Protein AF-A0A8T4YJ87-F1 (afdb_monomer)

Solvent-accessible surface area (backbone atoms only — not comparable to full-atom values): 9610 Å² total; per-residue (Å²): 131,70,62,68,64,51,52,53,52,52,51,52,52,50,52,53,55,60,71,68,53,83,78,68,86,55,51,67,60,52,47,55,49,51,53,50,52,49,53,54,52,53,51,54,49,52,53,51,51,51,52,51,53,51,53,52,52,51,50,53,52,51,53,50,51,50,51,52,52,50,52,53,52,50,52,52,31,36,56,36,22,27,56,44,32,17,61,68,60,71,67,18,51,37,48,69,42,59,75,30,78,93,44,63,87,81,42,60,74,47,50,34,38,19,53,74,98,48,78,73,38,51,44,92,76,48,53,75,42,54,37,50,54,51,51,49,27,47,50,51,12,47,43,72,71,49,83,66,97,76,85,88,83,76,82,76,58,83,58,50,57,73,76,53,51,65,68,72,110

pLDDT: mean 87.65, std 9.3, range [57.53, 97.75]

Secondary structure (DSSP, 8-state):
--HHHHHHHHHHHHHHHHHT-S--TTHHHHHHHHHHHHHHHHHHHHHHHHHHHHHHHHHHHHHHHHHHHHHHHHHHHHHHHHHHHHHHHTS-EEEEEES-TTSGGGS-EEEEEE-TTS--EEGGGS-HHHHHHHHHHHHHHHHHHS--S----SSTTTTS-HHHHHHH-

Nearest PDB structures (foldseek):
  5xei-assembly1_A  TM=9.042E-01  e=2.336E-12  Pyrococcus yayanosii CH1
  5xns-assembly1_A  TM=8.110E-01  e=1.814E-12  Pyrococcus furiosus DSM 3638
  1xew-assembly1_Y  TM=9.463E-01  e=3.773E-11  Pyrococcus furiosus
  5h67-assembly1_B  TM=8.118E-01  e=5.514E-11  Bacillus subtilis subsp. subtilis str. 168
  5h68-assembly1_B  TM=9.636E-01  e=2.449E-09  Geobacillus stearothermophilus 10

Foldseek 3Di:
DPVVVVVVVVVVVVVVVVVVPDDPPCPVVVVVVVVVVVVVVVVVVVVVVVVVVVVVVVVVVVVVVVLVVVVVLVVQLQVQLQVLLCQLLVHKGKGKDQPDPPCSVVTDIWIWIGHVPGDIDTLVPDDPQSVLSSVVSSVVSNCVSVVDPDDDDDPSCVSHDPSSVVSVD

Structure (mmCIF, N/CA/C/O backbone):
data_AF-A0A8T4YJ87-F1
#
_entry.id   AF-A0A8T4YJ87-F1
#
loop_
_atom_site.group_PDB
_atom_site.id
_atom_site.type_symbol
_atom_site.label_atom_id
_atom_site.label_alt_id
_atom_site.label_comp_id
_atom_site.label_asym_id
_atom_site.label_entity_id
_atom_site.label_seq_id
_atom_site.pdbx_PDB_ins_code
_atom_site.Cartn_x
_atom_site.Cartn_y
_atom_site.Cartn_z
_atom_site.occupancy
_atom_site.B_iso_or_equiv
_atom_site.auth_seq_id
_atom_site.auth_comp_id
_atom_site.auth_asym_id
_atom_site.auth_atom_id
_atom_site.pdbx_PDB_model_num
ATOM 1 N N . ILE A 1 1 ? -46.712 -8.723 86.401 1.00 58.22 1 ILE A N 1
ATOM 2 C CA . ILE A 1 1 ? -45.902 -8.086 85.334 1.00 58.22 1 ILE A CA 1
ATOM 3 C C . ILE A 1 1 ? -44.967 -7.119 86.042 1.00 58.22 1 ILE A C 1
ATOM 5 O O . ILE A 1 1 ? -45.466 -6.301 86.801 1.00 58.22 1 ILE A O 1
ATOM 9 N N . ASN A 1 2 ? -43.649 -7.297 85.926 1.00 77.38 2 ASN A N 1
ATOM 10 C CA . ASN A 1 2 ? -42.677 -6.424 86.591 1.00 77.38 2 ASN A CA 1
ATOM 11 C C . ASN A 1 2 ? -42.589 -5.112 85.791 1.00 77.38 2 ASN A C 1
ATOM 13 O O . ASN A 1 2 ? -42.035 -5.113 84.695 1.00 77.38 2 ASN A O 1
ATOM 17 N N . LEU A 1 3 ? -43.238 -4.053 86.287 1.00 76.31 3 LEU A N 1
ATOM 18 C CA . LEU A 1 3 ? -43.388 -2.782 85.568 1.00 76.31 3 LEU A CA 1
ATOM 19 C C . LEU A 1 3 ? -42.043 -2.081 85.324 1.00 76.31 3 LEU A C 1
ATOM 21 O O . LEU A 1 3 ? -41.847 -1.537 84.240 1.00 76.31 3 LEU A O 1
ATOM 25 N N . ASP A 1 4 ? -41.107 -2.171 86.269 1.00 79.81 4 ASP A N 1
ATOM 26 C CA . ASP A 1 4 ? -39.816 -1.473 86.195 1.00 79.81 4 ASP A CA 1
ATOM 27 C C . ASP A 1 4 ? -38.957 -1.991 85.032 1.00 79.81 4 ASP A C 1
ATOM 29 O O . ASP A 1 4 ? -38.342 -1.229 84.287 1.00 79.81 4 ASP A O 1
ATOM 33 N N . LEU A 1 5 ? -38.963 -3.310 84.815 1.00 81.62 5 LEU A N 1
ATOM 34 C CA . LEU A 1 5 ? -38.260 -3.937 83.691 1.00 81.62 5 LEU A CA 1
ATOM 35 C C 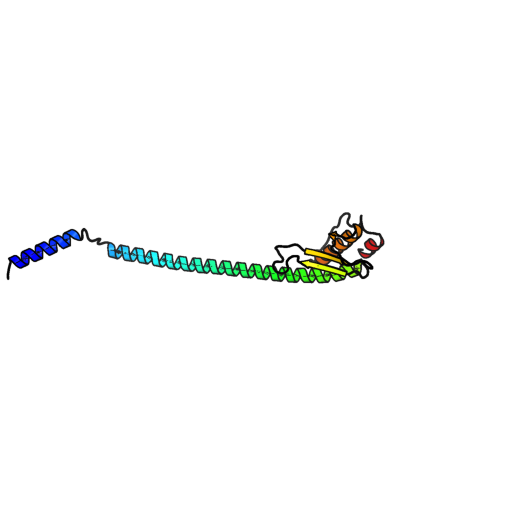. LEU A 1 5 ? -38.828 -3.502 82.335 1.00 81.62 5 LEU A C 1
ATOM 37 O O . LEU A 1 5 ? -38.070 -3.344 81.374 1.00 81.62 5 LEU A O 1
ATOM 41 N N . VAL A 1 6 ? -40.147 -3.300 82.262 1.00 84.81 6 VAL A N 1
ATOM 42 C CA . VAL A 1 6 ? -40.841 -2.850 81.047 1.00 84.81 6 VAL A CA 1
ATOM 43 C C . VAL A 1 6 ? -40.518 -1.384 80.753 1.00 84.81 6 VAL A C 1
ATOM 45 O O . VAL A 1 6 ? -40.298 -1.035 79.596 1.00 84.81 6 VAL A O 1
ATOM 48 N N . GLU A 1 7 ? -40.417 -0.526 81.771 1.00 85.44 7 GLU A N 1
ATOM 49 C CA . GLU A 1 7 ? -40.011 0.875 81.590 1.00 85.44 7 GLU A CA 1
ATOM 50 C C . GLU A 1 7 ? -38.564 1.008 81.100 1.00 85.44 7 GLU A C 1
ATOM 52 O O . GLU A 1 7 ? -38.282 1.788 80.182 1.00 85.44 7 GLU A O 1
ATOM 57 N N . ILE A 1 8 ? -37.651 0.200 81.642 1.00 87.94 8 ILE A N 1
ATOM 58 C CA . ILE A 1 8 ? -36.248 0.187 81.213 1.00 87.94 8 ILE A CA 1
ATOM 59 C C . ILE A 1 8 ? -36.131 -0.267 79.750 1.00 87.94 8 ILE A C 1
ATOM 61 O O . ILE A 1 8 ? -35.455 0.386 78.956 1.00 87.94 8 ILE A O 1
ATOM 65 N N . THR A 1 9 ? -36.836 -1.325 79.340 1.00 86.81 9 THR A N 1
ATOM 66 C CA . THR A 1 9 ? -36.823 -1.756 77.927 1.00 86.81 9 THR A CA 1
ATOM 67 C C . THR A 1 9 ? -37.480 -0.732 77.001 1.00 86.81 9 THR A C 1
ATOM 69 O O . THR A 1 9 ? -36.964 -0.460 75.918 1.00 86.81 9 THR A O 1
ATOM 72 N N . LEU A 1 10 ? -38.580 -0.102 77.421 1.00 88.38 10 LEU A N 1
ATOM 73 C CA . LEU A 1 10 ? -39.250 0.933 76.631 1.00 88.38 10 LEU A CA 1
ATOM 74 C C . LEU A 1 10 ? -38.346 2.156 76.409 1.00 88.38 10 LEU A C 1
ATOM 76 O O . LEU A 1 10 ? -38.334 2.730 75.318 1.00 88.38 10 LEU A O 1
ATOM 80 N N . SER A 1 11 ? -37.599 2.565 77.437 1.00 88.62 11 SER A N 1
ATOM 81 C CA . SER A 1 11 ? -36.655 3.683 77.345 1.00 88.62 11 SER A CA 1
ATOM 82 C C . SER A 1 11 ? -35.464 3.365 76.436 1.00 88.62 11 SER A C 1
ATOM 84 O O . SER A 1 11 ? -35.108 4.211 75.615 1.00 88.62 11 SER A O 1
ATOM 86 N N . SER A 1 12 ? -34.919 2.142 76.487 1.00 88.12 12 SER A N 1
ATOM 87 C CA . SER A 1 12 ? -33.837 1.719 75.586 1.00 88.12 12 SER A CA 1
ATOM 88 C C . SER A 1 12 ? -34.301 1.687 74.125 1.00 88.12 12 SER A C 1
ATOM 90 O O . SER A 1 12 ? -33.636 2.257 73.264 1.00 88.12 12 SER A O 1
ATOM 92 N N . ILE A 1 13 ? -35.483 1.122 73.852 1.00 87.69 13 ILE A N 1
ATOM 93 C CA . ILE A 1 13 ? -36.054 1.054 72.498 1.00 87.69 13 ILE A CA 1
ATOM 94 C C . ILE A 1 13 ? -36.361 2.460 71.961 1.00 87.69 13 ILE A C 1
ATOM 96 O O . ILE A 1 13 ? -36.157 2.741 70.781 1.00 87.69 13 ILE A O 1
ATOM 100 N N . LYS A 1 14 ? -36.837 3.383 72.808 1.00 86.25 14 LYS A N 1
ATOM 101 C CA . LYS A 1 14 ? -37.062 4.783 72.406 1.00 86.25 14 LYS A CA 1
ATOM 102 C C . LYS A 1 14 ? -35.756 5.511 72.088 1.00 86.25 14 LYS A C 1
ATOM 104 O O . LYS A 1 14 ? -35.728 6.273 71.123 1.00 86.25 14 LYS A O 1
ATOM 109 N N . ALA A 1 15 ? -34.700 5.281 72.869 1.00 86.12 15 ALA A N 1
ATOM 110 C CA . ALA A 1 15 ? -33.384 5.861 72.614 1.00 86.12 15 ALA A CA 1
ATOM 111 C C . ALA A 1 15 ? -32.785 5.339 71.297 1.00 86.12 15 ALA A C 1
ATOM 113 O O . ALA A 1 15 ? -32.302 6.128 70.488 1.00 86.12 15 ALA A O 1
ATOM 114 N N . GLU A 1 16 ? -32.904 4.035 71.040 1.00 83.69 16 GLU A N 1
ATOM 115 C CA . GLU A 1 16 ? -32.468 3.391 69.796 1.00 83.69 16 GLU A CA 1
ATOM 116 C C . GLU A 1 16 ? -33.274 3.879 68.581 1.00 83.69 16 GLU A C 1
ATOM 118 O O . GLU A 1 16 ? -32.716 4.250 67.551 1.00 83.69 16 GLU A O 1
ATOM 123 N N . LYS A 1 17 ? -34.598 4.012 68.717 1.00 81.44 17 LYS A N 1
ATOM 124 C CA . LYS A 1 17 ? -35.448 4.615 67.680 1.00 81.44 17 LYS A CA 1
ATOM 125 C C . LYS A 1 17 ? -35.061 6.066 67.383 1.00 81.44 17 LYS A C 1
ATOM 127 O O . LYS A 1 17 ? -35.142 6.496 66.237 1.00 81.44 17 LYS A O 1
ATOM 132 N N . SER A 1 18 ? -34.668 6.827 68.403 1.00 80.88 18 SER A N 1
ATOM 133 C CA . SER A 1 18 ? -34.244 8.216 68.226 1.00 80.88 18 SER A CA 1
ATOM 134 C C . SER A 1 18 ? -32.863 8.331 67.574 1.00 80.88 18 SER A C 1
ATOM 136 O O . SER A 1 18 ? -32.624 9.321 66.886 1.00 80.88 18 SER A O 1
ATOM 138 N N . SER A 1 19 ? -31.966 7.356 67.772 1.00 82.00 19 SER A N 1
ATOM 139 C CA . SER A 1 19 ? -30.626 7.358 67.163 1.00 82.00 19 SER A CA 1
ATOM 140 C C . SER A 1 19 ? -30.649 7.010 65.672 1.00 82.00 19 SER A C 1
ATOM 142 O O . SER A 1 19 ? -29.822 7.516 64.919 1.00 82.00 19 SER A O 1
ATOM 144 N N . LEU A 1 20 ? -31.633 6.216 65.233 1.00 76.81 20 LEU A N 1
ATOM 145 C CA . LEU A 1 20 ? -31.865 5.863 63.826 1.00 76.81 20 LEU A CA 1
ATOM 146 C C . LEU A 1 20 ? -32.263 7.064 62.946 1.00 76.81 20 LEU A C 1
ATOM 148 O O . LEU A 1 20 ? -32.183 6.978 61.721 1.00 76.81 20 LEU A O 1
ATOM 152 N N . GLY A 1 21 ? -32.662 8.190 63.546 1.00 76.25 21 GLY A N 1
ATOM 153 C CA . GLY A 1 21 ? -33.075 9.384 62.811 1.00 76.25 21 GLY A CA 1
ATOM 154 C C . GLY A 1 21 ? -34.369 9.184 62.011 1.00 76.25 21 GLY A C 1
ATOM 155 O O . GLY A 1 21 ? -35.143 8.253 62.239 1.00 76.25 21 GLY A O 1
ATOM 156 N N . ALA A 1 22 ? -34.650 10.099 61.082 1.00 75.94 22 ALA A N 1
ATOM 157 C CA . ALA A 1 22 ? -35.830 9.996 60.229 1.00 75.94 22 ALA A CA 1
ATOM 158 C C . ALA A 1 22 ? -35.640 8.888 59.181 1.00 75.94 22 ALA A C 1
ATOM 160 O O . ALA A 1 22 ? -34.739 8.957 58.347 1.00 75.94 22 ALA A O 1
ATOM 161 N N . ILE A 1 23 ? -36.517 7.881 59.202 1.00 75.69 23 ILE A N 1
ATOM 162 C CA . ILE A 1 23 ? -36.554 6.832 58.179 1.00 75.69 23 ILE A CA 1
ATOM 163 C C . ILE A 1 23 ? -36.945 7.479 56.850 1.00 75.69 23 ILE A C 1
ATOM 165 O O . ILE A 1 23 ? -38.009 8.094 56.741 1.00 75.69 23 ILE A O 1
ATOM 169 N N . ASN A 1 24 ? -36.098 7.325 55.834 1.00 80.19 24 ASN A N 1
ATOM 170 C CA . ASN A 1 24 ? -36.420 7.766 54.485 1.00 80.19 24 ASN A CA 1
ATOM 171 C C . ASN A 1 24 ? -37.507 6.854 53.896 1.00 80.19 24 ASN A C 1
ATOM 173 O O . ASN A 1 24 ? -37.220 5.778 53.378 1.00 80.19 24 ASN A O 1
ATOM 177 N N . GLN A 1 25 ? -38.761 7.295 53.968 1.00 84.12 25 GLN A N 1
ATOM 178 C CA . GLN A 1 25 ? -39.911 6.553 53.440 1.00 84.12 25 GLN A CA 1
ATOM 179 C C . GLN A 1 25 ? -39.879 6.399 51.911 1.00 84.12 25 GLN A C 1
ATOM 181 O O . GLN A 1 25 ? -40.572 5.542 51.376 1.00 84.12 25 GLN A O 1
ATOM 186 N N . LEU A 1 26 ? -39.063 7.196 51.211 1.00 87.50 26 LEU A N 1
ATOM 187 C CA . LEU A 1 26 ? -38.857 7.102 49.765 1.00 87.50 26 LEU A CA 1
ATOM 188 C C . LEU A 1 26 ? -37.691 6.176 49.394 1.00 87.50 26 LEU A C 1
ATOM 190 O O . LEU A 1 26 ? -37.402 6.019 48.214 1.00 87.50 26 LEU A O 1
ATOM 194 N N . ALA A 1 27 ? -37.004 5.562 50.364 1.00 87.62 27 ALA A N 1
ATOM 195 C CA . ALA A 1 27 ? -35.816 4.754 50.091 1.00 87.62 27 ALA A CA 1
ATOM 196 C C . ALA A 1 27 ? -36.098 3.590 49.128 1.00 87.62 27 ALA A C 1
ATOM 198 O O . ALA A 1 27 ? -35.284 3.312 48.253 1.00 87.62 27 ALA A O 1
ATOM 199 N N . GLU A 1 28 ? -37.255 2.937 49.255 1.00 88.75 28 GLU A N 1
ATOM 200 C CA . GLU A 1 28 ? -37.646 1.826 48.382 1.00 88.75 28 GLU A CA 1
ATOM 201 C C . GLU A 1 28 ? -37.879 2.288 46.935 1.00 88.75 28 GLU A C 1
ATOM 203 O O . GLU A 1 28 ? -37.344 1.691 45.999 1.00 88.75 28 GLU A O 1
ATOM 208 N N . SER A 1 29 ? -38.618 3.386 46.743 1.00 89.06 29 SER A N 1
ATOM 209 C CA . SER A 1 29 ? -38.894 3.925 45.408 1.00 89.06 29 SER A CA 1
ATOM 210 C C . SER A 1 29 ? -37.637 4.498 44.751 1.00 89.06 29 SER A C 1
ATOM 212 O O . SER A 1 29 ? -37.376 4.213 43.584 1.00 89.06 29 SER A O 1
ATOM 214 N N . GLN A 1 30 ? -36.815 5.229 45.508 1.00 89.31 30 GLN A N 1
ATOM 215 C CA . GLN A 1 30 ? -35.531 5.762 45.044 1.00 89.31 30 GLN A CA 1
ATOM 216 C C . GLN A 1 30 ? -34.561 4.645 44.660 1.00 89.31 30 GLN A C 1
ATOM 218 O O . GLN A 1 30 ? -33.885 4.735 43.637 1.00 89.31 30 GLN A O 1
ATOM 223 N N . TYR A 1 31 ? -34.500 3.569 45.447 1.00 91.69 31 TYR A N 1
ATOM 224 C CA . TYR A 1 31 ? -33.676 2.412 45.116 1.00 91.69 31 TYR A CA 1
ATOM 225 C C . TYR A 1 31 ? -34.127 1.762 43.802 1.00 91.69 31 TYR A C 1
ATOM 227 O O . TYR A 1 31 ? -33.295 1.509 42.929 1.00 91.69 31 TYR A O 1
ATOM 235 N N . ALA A 1 32 ? -35.434 1.539 43.632 1.00 92.56 32 ALA A N 1
ATOM 236 C CA . ALA A 1 32 ? -35.983 0.970 42.404 1.00 92.56 32 ALA A CA 1
ATOM 237 C C . ALA A 1 32 ? -35.667 1.837 41.170 1.00 92.56 32 ALA A C 1
ATOM 239 O O . ALA A 1 32 ? -35.272 1.304 40.130 1.00 92.56 32 ALA A O 1
ATOM 240 N N . GLU A 1 33 ? -35.772 3.161 41.299 1.00 93.12 33 GLU A N 1
ATOM 241 C CA . GLU A 1 33 ? -35.430 4.118 40.243 1.00 93.12 33 GLU A CA 1
ATOM 242 C C . GLU A 1 33 ? -33.936 4.077 39.887 1.00 93.12 33 GLU A C 1
ATOM 244 O O . GLU A 1 33 ? -33.577 3.922 38.718 1.00 93.12 33 GLU A O 1
ATOM 249 N N . ILE A 1 34 ? -33.050 4.140 40.887 1.00 93.56 34 ILE A N 1
ATOM 250 C CA . ILE A 1 34 ? -31.594 4.104 40.684 1.00 93.56 34 ILE A CA 1
ATOM 251 C C . ILE A 1 34 ? -31.167 2.794 40.019 1.00 93.56 34 ILE A C 1
ATOM 253 O O . ILE A 1 34 ? -30.376 2.815 39.076 1.00 93.56 34 ILE A O 1
ATOM 257 N N . VAL A 1 35 ? -31.698 1.654 40.467 1.00 95.31 35 VAL A N 1
ATOM 258 C CA . VAL A 1 35 ? -31.396 0.347 39.864 1.00 95.31 35 VAL A CA 1
ATOM 259 C C . VAL A 1 35 ? -31.915 0.269 38.427 1.00 95.31 35 VAL A C 1
ATOM 261 O O . VAL A 1 35 ? -31.232 -0.288 37.565 1.00 95.31 35 VAL A O 1
ATOM 264 N N . GLY A 1 36 ? -33.091 0.837 38.145 1.00 93.81 36 GLY A N 1
ATOM 265 C CA . GLY A 1 36 ? -33.632 0.947 36.788 1.00 93.81 36 GLY A CA 1
ATOM 266 C C . GLY A 1 36 ? -32.707 1.740 35.864 1.00 93.81 36 GLY A C 1
ATOM 267 O O . GLY A 1 36 ? -32.302 1.234 34.815 1.00 93.81 36 GLY A O 1
ATOM 268 N N . ASN A 1 37 ? -32.296 2.931 36.300 1.00 94.62 37 ASN A N 1
ATOM 269 C CA . ASN A 1 37 ? -31.367 3.791 35.565 1.00 94.62 37 ASN A CA 1
ATOM 270 C C . ASN A 1 37 ? -30.002 3.120 35.368 1.00 94.62 37 ASN A C 1
ATOM 272 O O . ASN A 1 37 ? -29.442 3.152 34.272 1.00 94.62 37 ASN A O 1
ATOM 276 N N . PHE A 1 38 ? -29.480 2.457 36.403 1.00 95.62 38 PHE A N 1
ATOM 277 C CA . PHE A 1 38 ? -28.221 1.721 36.322 1.00 95.62 38 PHE A CA 1
ATOM 278 C C . PHE A 1 38 ? -28.287 0.600 35.282 1.00 95.62 38 PHE A C 1
ATOM 280 O O . PHE A 1 38 ? -27.386 0.477 34.456 1.00 95.62 38 PHE A O 1
ATOM 287 N N . LYS A 1 39 ? -29.370 -0.190 35.270 1.00 95.69 39 LYS A N 1
ATOM 288 C CA . LYS A 1 39 ? -29.564 -1.247 34.266 1.00 95.69 39 LYS A CA 1
ATOM 289 C C . LYS A 1 39 ? -29.606 -0.679 32.851 1.00 95.69 39 LYS A C 1
ATOM 291 O O . LYS A 1 39 ? -28.919 -1.203 31.982 1.00 95.69 39 LYS A O 1
ATOM 296 N N . GLN A 1 40 ? -30.360 0.397 32.626 1.00 95.75 40 GLN A N 1
ATOM 297 C CA . GLN A 1 40 ? -30.424 1.052 31.315 1.00 95.75 40 GLN A CA 1
ATOM 298 C C . GLN A 1 40 ? -29.050 1.553 30.860 1.00 95.75 40 GLN A C 1
ATOM 300 O O . GLN A 1 40 ? -28.646 1.317 29.723 1.00 95.75 40 GLN A O 1
ATOM 305 N N . MET A 1 41 ? -28.307 2.204 31.757 1.00 95.50 41 MET A N 1
ATOM 306 C CA . MET A 1 41 ? -26.979 2.723 31.445 1.00 95.50 41 MET A CA 1
ATOM 307 C C . MET A 1 41 ? -25.969 1.599 31.189 1.00 95.50 41 MET A C 1
ATOM 309 O 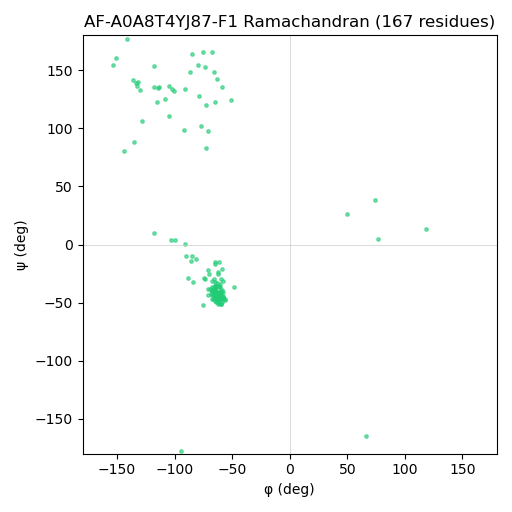O . MET A 1 41 ? -25.149 1.719 30.286 1.00 95.50 41 MET A O 1
ATOM 313 N N . SER A 1 42 ? -26.070 0.485 31.920 1.00 96.38 42 SER A N 1
ATOM 314 C CA . SER A 1 42 ? -25.242 -0.705 31.700 1.00 96.38 42 S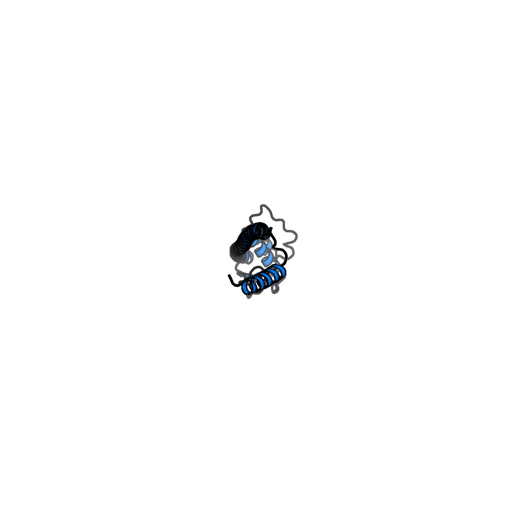ER A CA 1
ATOM 315 C C . SER A 1 42 ? -25.522 -1.371 30.352 1.00 96.38 42 SER A C 1
ATOM 317 O O . SER A 1 42 ? -24.576 -1.785 29.691 1.00 96.38 42 SER A O 1
ATOM 319 N N . VAL A 1 43 ? -26.788 -1.464 29.928 1.00 96.94 43 VAL A N 1
ATOM 320 C CA . VAL A 1 43 ? -27.144 -1.998 28.600 1.00 96.94 43 VAL A CA 1
ATOM 321 C C . VAL A 1 43 ? -26.551 -1.116 27.507 1.00 96.94 43 VAL A C 1
ATOM 323 O O . VAL A 1 43 ? -25.840 -1.615 26.643 1.00 96.94 43 VAL A O 1
ATOM 326 N N . ARG A 1 44 ? -26.750 0.202 27.606 1.00 95.94 44 ARG A N 1
ATOM 327 C CA . ARG A 1 44 ? -26.210 1.157 26.633 1.00 95.94 44 ARG A CA 1
ATOM 328 C C . ARG A 1 44 ? -24.683 1.136 26.569 1.00 95.94 44 ARG A C 1
ATOM 330 O O . ARG A 1 44 ? -24.109 1.325 25.502 1.00 95.94 44 ARG A O 1
ATOM 337 N N . LEU A 1 45 ? -24.016 0.936 27.704 1.00 97.44 45 LEU A N 1
ATOM 338 C CA . LEU A 1 45 ? -22.561 0.817 27.743 1.00 97.44 45 LEU A CA 1
ATOM 339 C C . LEU A 1 45 ? -22.086 -0.431 26.991 1.00 97.44 45 LEU A C 1
ATOM 341 O O . LEU A 1 45 ? -21.169 -0.322 26.185 1.00 97.44 45 LEU A O 1
ATOM 345 N N . ASN A 1 46 ? -22.750 -1.573 27.186 1.00 96.81 46 ASN A N 1
ATOM 346 C CA . ASN A 1 46 ? -22.433 -2.796 26.447 1.00 96.81 46 ASN A CA 1
ATOM 347 C C . ASN A 1 46 ? -22.668 -2.627 24.937 1.00 96.81 46 ASN A C 1
ATOM 349 O O . ASN A 1 46 ? -21.815 -3.017 24.148 1.00 96.81 46 ASN A O 1
ATOM 353 N N . GLU A 1 47 ? -23.775 -1.997 24.532 1.00 97.12 47 GLU A N 1
ATOM 354 C CA . GLU A 1 47 ? -24.055 -1.695 23.118 1.00 97.12 47 GLU A CA 1
ATOM 355 C C . GLU A 1 47 ? -22.946 -0.829 22.498 1.00 97.12 47 GLU A C 1
ATOM 357 O O . GLU A 1 47 ? -22.435 -1.139 21.424 1.00 97.12 47 GLU A O 1
ATOM 362 N N . LEU A 1 48 ? -22.501 0.216 23.204 1.00 97.69 48 LEU A N 1
ATOM 363 C CA . LEU A 1 48 ? -21.399 1.072 22.751 1.00 97.69 48 LEU A CA 1
ATOM 364 C C . LEU A 1 48 ? -20.062 0.323 22.668 1.00 97.69 48 LEU A C 1
ATOM 366 O O . LEU A 1 48 ? -19.256 0.591 21.773 1.00 97.69 48 LEU A O 1
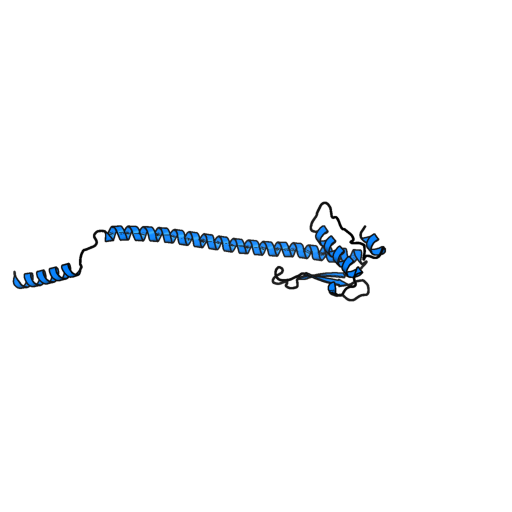ATOM 370 N N . GLU A 1 49 ? -19.795 -0.601 23.591 1.00 97.06 49 GLU A N 1
ATOM 371 C CA . GLU A 1 49 ? -18.606 -1.453 23.530 1.00 97.06 49 GLU A CA 1
ATOM 372 C C . GLU A 1 49 ? -18.648 -2.402 22.327 1.00 97.06 49 GLU A C 1
ATOM 374 O O . GLU A 1 49 ? -17.637 -2.566 21.637 1.00 97.06 49 GLU A O 1
ATOM 379 N N . GLU A 1 50 ? -19.807 -2.989 22.029 1.00 97.25 50 GLU A N 1
ATOM 380 C CA . GLU A 1 50 ? -20.007 -3.824 20.844 1.00 97.25 50 GLU A CA 1
ATOM 381 C C . GLU A 1 50 ? -19.832 -3.025 19.547 1.00 97.25 50 GLU A C 1
ATOM 383 O O . GLU A 1 50 ? -19.089 -3.457 18.660 1.00 97.25 50 GLU A O 1
ATOM 388 N N . GLU A 1 51 ? -20.426 -1.832 19.452 1.00 97.69 51 GLU A N 1
ATOM 389 C CA . GLU A 1 51 ? -20.259 -0.930 18.306 1.00 97.69 51 GLU A CA 1
ATOM 390 C C . GLU A 1 51 ? -18.791 -0.547 18.101 1.00 97.69 51 GLU A C 1
ATOM 392 O O . GLU A 1 51 ? -18.264 -0.664 16.991 1.00 97.69 51 GLU A O 1
ATOM 397 N N . LYS A 1 52 ? -18.090 -0.161 19.174 1.00 97.56 52 LYS A N 1
ATOM 398 C CA . LYS A 1 52 ? -16.654 0.142 19.127 1.00 97.56 52 LYS A CA 1
ATOM 399 C C . LYS A 1 52 ? -15.857 -1.045 18.588 1.00 97.56 52 LYS A C 1
ATOM 401 O O . LYS A 1 52 ? -15.002 -0.867 17.721 1.00 97.56 52 LYS A O 1
ATOM 406 N N . ASN A 1 53 ? -16.120 -2.246 19.096 1.00 97.62 53 ASN A N 1
ATOM 407 C CA . ASN A 1 53 ? -15.419 -3.452 18.660 1.00 97.62 53 ASN A CA 1
ATOM 408 C C . ASN A 1 53 ? -15.718 -3.788 17.192 1.00 97.62 53 ASN A C 1
ATOM 410 O O . ASN A 1 53 ? -14.826 -4.244 16.479 1.00 97.62 53 ASN A O 1
ATOM 414 N N . SER A 1 54 ? -16.943 -3.539 16.726 1.00 97.38 54 SER A N 1
ATOM 415 C CA . SER A 1 54 ? -17.323 -3.690 15.319 1.00 97.38 54 SER A CA 1
ATOM 416 C C . SER A 1 54 ? -16.550 -2.724 14.415 1.00 97.38 54 SER A C 1
ATOM 418 O O . SER A 1 54 ? -15.963 -3.144 13.418 1.00 97.38 54 SER A O 1
ATOM 420 N N . ILE A 1 55 ? -16.450 -1.450 14.809 1.00 97.62 55 ILE A N 1
ATOM 421 C CA . ILE A 1 55 ? -15.682 -0.433 14.074 1.00 97.62 55 ILE A CA 1
ATOM 422 C C . ILE A 1 55 ? -14.198 -0.812 13.999 1.00 97.62 55 ILE A C 1
ATOM 424 O O . ILE A 1 55 ? -13.596 -0.705 12.934 1.00 97.62 55 ILE A O 1
ATOM 428 N N . LEU A 1 56 ? -13.604 -1.279 15.102 1.00 97.75 56 LEU A N 1
ATOM 429 C CA . LEU A 1 56 ? -12.200 -1.702 15.112 1.00 97.75 56 LEU A CA 1
ATOM 430 C C . LEU A 1 56 ? -11.946 -2.874 14.157 1.00 97.75 56 LEU A C 1
ATOM 432 O O . LEU A 1 56 ? -10.996 -2.825 13.381 1.00 97.75 56 LEU A O 1
ATOM 436 N N . LYS A 1 57 ? -12.829 -3.879 14.148 1.00 97.38 57 LYS A N 1
ATOM 437 C CA . LYS A 1 57 ? -12.742 -5.002 13.201 1.00 97.38 57 LYS A CA 1
ATOM 438 C C . LYS A 1 57 ? -12.863 -4.544 11.752 1.00 97.38 57 LYS A C 1
ATOM 440 O O . LYS A 1 57 ? -12.109 -5.006 10.904 1.00 97.38 57 LYS A O 1
ATOM 445 N N . PHE A 1 58 ? -13.782 -3.623 11.477 1.00 97.25 58 PHE A N 1
ATOM 446 C CA . PHE A 1 58 ? -13.946 -3.063 10.140 1.00 97.25 58 PHE A CA 1
ATOM 447 C C . PHE A 1 58 ? -12.682 -2.325 9.672 1.00 97.25 58 PHE A C 1
ATOM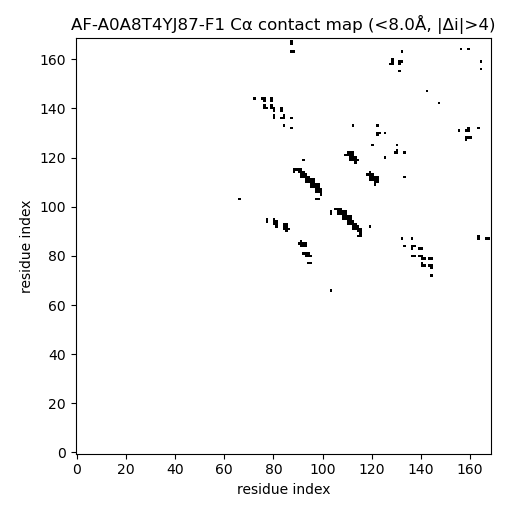 449 O O . PHE A 1 58 ? -12.256 -2.494 8.534 1.00 97.25 58 PHE A O 1
ATOM 456 N N . ILE A 1 59 ? -12.034 -1.556 10.554 1.00 96.75 59 ILE A N 1
ATOM 457 C CA . ILE A 1 59 ? -10.759 -0.890 10.242 1.00 96.75 59 ILE A CA 1
ATOM 458 C C . ILE A 1 59 ? -9.668 -1.917 9.909 1.00 96.75 59 ILE A C 1
ATOM 460 O O . ILE A 1 59 ? -8.938 -1.733 8.935 1.00 96.75 59 ILE A O 1
ATOM 464 N N . GLU A 1 60 ? -9.558 -2.996 10.687 1.00 96.25 60 GLU A N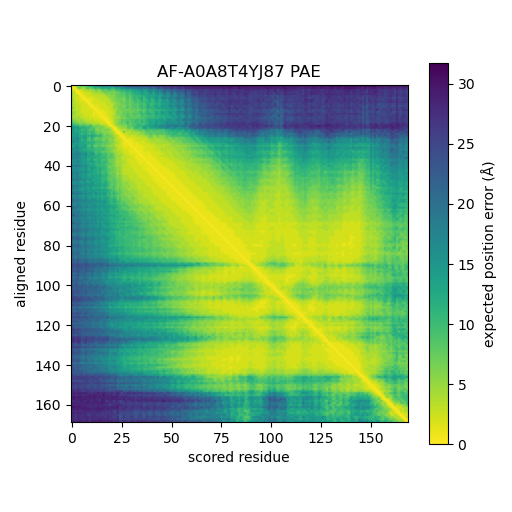 1
ATOM 465 C CA . GLU A 1 60 ? -8.586 -4.068 10.432 1.00 96.25 60 GLU A CA 1
ATOM 466 C C . GLU A 1 60 ? -8.829 -4.765 9.086 1.00 96.25 60 GLU A C 1
ATOM 468 O O . GLU A 1 60 ? -7.881 -5.036 8.346 1.00 96.25 60 GLU A O 1
ATOM 473 N N . GLU A 1 61 ? -10.092 -5.024 8.743 1.00 96.56 61 GLU A N 1
ATOM 474 C CA . GLU A 1 61 ? -10.478 -5.619 7.462 1.00 96.56 61 GLU A CA 1
ATOM 475 C C . GLU A 1 61 ? -10.098 -4.714 6.284 1.00 96.56 61 GLU A C 1
ATOM 477 O O . GLU A 1 61 ? -9.446 -5.171 5.342 1.00 96.56 61 GLU A O 1
ATOM 482 N N . VAL A 1 62 ? -10.411 -3.419 6.377 1.00 96.56 62 VAL A N 1
ATOM 483 C CA . VAL A 1 62 ? -10.062 -2.427 5.350 1.00 96.56 62 VAL A CA 1
ATOM 484 C C . VAL A 1 62 ? -8.547 -2.306 5.179 1.00 96.56 62 VAL A C 1
ATOM 486 O O . VAL A 1 62 ? -8.062 -2.239 4.049 1.00 96.56 62 VAL A O 1
ATOM 489 N N . GLU A 1 63 ? -7.771 -2.294 6.267 1.00 92.75 63 GLU A N 1
ATOM 490 C CA . GLU A 1 63 ? -6.309 -2.188 6.170 1.00 92.75 63 GLU A CA 1
ATOM 491 C C . GLU A 1 63 ? -5.700 -3.436 5.513 1.00 92.75 63 GLU A C 1
ATOM 493 O O . GLU A 1 63 ? -4.796 -3.321 4.678 1.00 92.75 63 GLU A O 1
ATOM 498 N N . LYS A 1 64 ? -6.243 -4.624 5.810 1.00 93.44 64 LYS A N 1
ATOM 499 C CA . LYS A 1 64 ? -5.837 -5.872 5.157 1.00 93.44 64 LYS A CA 1
ATOM 500 C C . LYS A 1 64 ? -6.174 -5.863 3.667 1.00 93.44 64 LYS A C 1
ATOM 502 O O . LYS A 1 64 ? -5.308 -6.160 2.844 1.00 93.44 64 LYS A O 1
ATOM 507 N N . GLU A 1 65 ? -7.398 -5.490 3.306 1.00 95.19 65 GLU A N 1
ATOM 508 C CA . GLU A 1 65 ? -7.835 -5.421 1.909 1.00 95.19 65 GLU A CA 1
ATOM 509 C C . GLU A 1 65 ? -6.989 -4.416 1.109 1.00 95.19 65 GLU A C 1
ATOM 511 O O . GLU A 1 65 ? -6.526 -4.707 0.003 1.00 95.19 65 GLU A O 1
ATOM 516 N N . LYS A 1 66 ? -6.700 -3.253 1.700 1.00 94.12 66 LYS A N 1
ATOM 517 C CA . LYS A 1 66 ? -5.799 -2.243 1.138 1.00 94.12 66 LYS A CA 1
ATOM 518 C C . LYS A 1 66 ? -4.397 -2.806 0.888 1.00 94.12 66 LYS A C 1
ATOM 520 O O . LYS A 1 66 ? -3.844 -2.576 -0.190 1.00 94.12 66 LYS A O 1
ATOM 525 N N . GLN A 1 67 ? -3.816 -3.536 1.844 1.00 92.44 67 GLN A N 1
ATOM 526 C CA . GLN A 1 67 ? -2.501 -4.163 1.673 1.00 92.44 67 GLN A CA 1
ATOM 527 C C . GLN A 1 67 ? -2.518 -5.213 0.557 1.00 92.44 67 GLN A C 1
ATOM 529 O O . GLN A 1 67 ? -1.621 -5.230 -0.287 1.00 92.44 67 GLN A O 1
ATOM 534 N N . GLU A 1 68 ? -3.546 -6.060 0.509 1.00 93.75 68 GLU A N 1
ATOM 535 C CA . GLU A 1 68 ? -3.694 -7.077 -0.533 1.00 93.75 68 GLU A CA 1
ATOM 536 C C . GLU A 1 68 ? -3.823 -6.457 -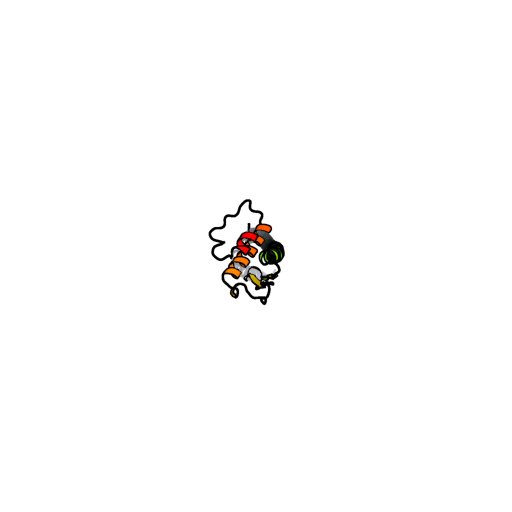1.928 1.00 93.75 68 GLU A C 1
ATOM 538 O O . GLU A 1 68 ? -3.143 -6.889 -2.863 1.00 93.75 68 GLU A O 1
ATOM 543 N N . HIS A 1 69 ? -4.661 -5.429 -2.084 1.00 93.88 69 HIS A N 1
ATOM 544 C CA . HIS A 1 69 ? -4.818 -4.718 -3.351 1.00 93.88 69 HIS A CA 1
ATOM 545 C C . HIS A 1 69 ? -3.536 -4.013 -3.781 1.00 93.88 69 HIS A C 1
ATOM 547 O O . HIS A 1 69 ? -3.154 -4.113 -4.949 1.00 93.88 69 HIS A O 1
ATOM 553 N N . PHE A 1 70 ? -2.838 -3.363 -2.847 1.00 93.50 70 PHE A N 1
ATOM 554 C CA . PHE A 1 70 ? -1.547 -2.749 -3.130 1.00 93.50 70 PHE A CA 1
ATOM 555 C C . PHE A 1 70 ? -0.533 -3.783 -3.625 1.00 93.50 70 PHE A C 1
ATOM 557 O O . PHE A 1 70 ? 0.076 -3.574 -4.669 1.00 93.50 70 PHE A O 1
ATOM 564 N N . MET A 1 71 ? -0.381 -4.914 -2.930 1.00 94.12 71 MET A N 1
ATOM 565 C CA . MET A 1 71 ? 0.592 -5.942 -3.315 1.00 94.12 71 MET A CA 1
ATOM 566 C C . MET A 1 71 ? 0.258 -6.584 -4.663 1.00 94.12 71 MET A C 1
ATOM 568 O O . MET A 1 71 ? 1.160 -6.814 -5.465 1.00 94.12 71 MET A O 1
ATOM 572 N N . LYS A 1 72 ? -1.026 -6.834 -4.953 1.00 93.56 72 LYS A N 1
ATOM 573 C CA . LYS A 1 72 ? -1.465 -7.323 -6.271 1.00 93.56 72 LYS A CA 1
ATOM 574 C C . LYS A 1 72 ? -1.082 -6.342 -7.380 1.00 93.56 72 LYS A C 1
ATOM 576 O O . LYS A 1 72 ? -0.434 -6.743 -8.343 1.00 93.56 72 LYS A O 1
ATOM 581 N N . ALA A 1 73 ? -1.429 -5.065 -7.212 1.00 93.19 73 ALA A N 1
ATOM 582 C CA . ALA A 1 73 ? -1.105 -4.015 -8.174 1.00 93.19 73 ALA A CA 1
ATOM 583 C C . ALA A 1 73 ? 0.412 -3.843 -8.342 1.00 93.19 73 ALA A C 1
ATOM 585 O O . ALA A 1 73 ? 0.914 -3.783 -9.461 1.00 93.19 73 ALA A O 1
ATOM 586 N N . PHE A 1 74 ? 1.156 -3.815 -7.234 1.00 94.62 74 PHE A N 1
ATOM 587 C CA . PHE A 1 74 ? 2.607 -3.679 -7.236 1.00 94.62 74 PHE A CA 1
ATOM 588 C C . PHE A 1 74 ? 3.281 -4.825 -7.993 1.00 94.62 74 PHE A C 1
ATOM 590 O O . PHE A 1 74 ? 4.112 -4.570 -8.860 1.00 94.62 74 PHE A O 1
ATOM 597 N N . ASN A 1 75 ? 2.887 -6.073 -7.730 1.00 94.31 75 ASN A N 1
ATOM 598 C CA . ASN A 1 75 ? 3.432 -7.241 -8.424 1.00 94.31 75 ASN A CA 1
ATOM 599 C C . ASN A 1 75 ? 3.146 -7.191 -9.933 1.00 94.31 75 ASN A C 1
ATOM 601 O O . ASN A 1 75 ? 4.031 -7.472 -10.737 1.00 94.31 75 ASN A O 1
ATOM 605 N N . GLU A 1 76 ? 1.945 -6.772 -10.337 1.00 95.19 76 GLU A N 1
ATOM 606 C CA . GLU A 1 76 ? 1.614 -6.619 -11.756 1.00 95.19 76 GLU A CA 1
ATOM 607 C C . GLU A 1 76 ? 2.445 -5.511 -12.426 1.00 95.19 76 GLU A C 1
ATOM 609 O O . GLU A 1 76 ? 2.949 -5.681 -13.539 1.00 95.19 76 GLU A O 1
ATOM 614 N N . VAL A 1 77 ? 2.663 -4.391 -11.730 1.00 95.62 77 VAL A N 1
ATOM 615 C CA . VAL A 1 77 ? 3.552 -3.317 -12.193 1.00 95.62 77 VAL A CA 1
ATOM 616 C C . VAL A 1 77 ? 5.010 -3.791 -12.274 1.00 95.62 77 VAL A C 1
ATOM 618 O O . VAL A 1 77 ? 5.694 -3.410 -13.223 1.00 95.62 77 VAL A O 1
ATOM 621 N N . CYS A 1 78 ? 5.480 -4.653 -11.364 1.00 95.38 78 CYS A N 1
ATOM 622 C CA . CYS A 1 78 ? 6.818 -5.264 -11.412 1.00 95.38 78 CYS A CA 1
ATOM 623 C C . CYS A 1 78 ? 7.021 -6.114 -12.671 1.00 95.38 78 CYS A C 1
ATOM 625 O O . CYS A 1 78 ? 7.992 -5.911 -13.403 1.00 95.38 78 CYS A O 1
ATOM 627 N N . GLU A 1 79 ? 6.085 -7.018 -12.955 1.00 95.19 79 GLU A N 1
ATOM 628 C CA . GLU A 1 79 ? 6.112 -7.875 -14.148 1.00 95.19 79 GLU A CA 1
ATOM 629 C C . GLU A 1 79 ? 6.075 -7.045 -15.440 1.00 95.19 79 GLU A C 1
ATOM 631 O O . GLU A 1 79 ? 6.854 -7.250 -16.383 1.00 95.19 79 GLU A O 1
ATOM 636 N N . ASN A 1 80 ? 5.194 -6.041 -15.470 1.00 94.75 80 ASN A N 1
ATOM 637 C CA . ASN A 1 80 ? 5.086 -5.120 -16.592 1.00 94.75 80 ASN A CA 1
ATOM 638 C C . ASN A 1 80 ? 6.369 -4.304 -16.777 1.00 94.75 80 ASN A C 1
ATOM 640 O O . ASN A 1 80 ? 6.819 -4.151 -17.912 1.00 94.75 80 ASN A O 1
ATOM 644 N N . PHE A 1 81 ? 6.969 -3.818 -15.689 1.00 95.75 81 PHE A N 1
ATOM 645 C CA . PHE A 1 81 ? 8.206 -3.047 -15.723 1.00 95.75 81 PHE A CA 1
ATOM 646 C C . PHE A 1 81 ? 9.358 -3.867 -16.294 1.00 95.75 81 PHE A C 1
ATOM 648 O O . PHE A 1 81 ? 9.978 -3.423 -17.257 1.00 95.75 81 PHE A O 1
ATOM 655 N N . SER A 1 82 ? 9.590 -5.078 -15.779 1.00 94.88 82 SER A N 1
ATOM 656 C CA . SER A 1 82 ? 10.647 -5.968 -16.276 1.00 94.88 82 SER A CA 1
ATOM 657 C C . SER A 1 82 ? 10.494 -6.237 -17.780 1.00 94.88 82 SER A C 1
ATOM 659 O O . SER A 1 82 ? 11.425 -6.041 -18.565 1.00 94.88 82 SER A O 1
ATOM 661 N N . THR A 1 83 ? 9.270 -6.556 -18.216 1.00 93.62 83 THR A N 1
ATOM 662 C CA . THR A 1 83 ? 8.959 -6.824 -19.628 1.00 93.62 83 THR A CA 1
ATOM 663 C C . THR A 1 83 ? 9.176 -5.600 -20.526 1.00 93.62 83 THR A C 1
ATOM 665 O O . THR A 1 83 ? 9.734 -5.717 -21.619 1.00 93.62 83 THR A O 1
ATOM 668 N N . ILE A 1 84 ? 8.694 -4.425 -20.113 1.00 92.88 84 ILE A N 1
ATOM 669 C CA . ILE A 1 84 ? 8.784 -3.190 -20.906 1.00 92.88 84 ILE A CA 1
ATOM 670 C C . ILE A 1 84 ? 10.230 -2.699 -20.953 1.00 92.88 84 ILE A C 1
ATOM 672 O O . ILE A 1 84 ? 10.727 -2.355 -22.026 1.00 92.88 84 ILE A O 1
ATOM 676 N N . PHE A 1 85 ? 10.931 -2.730 -19.821 1.00 93.75 85 PHE A N 1
ATOM 677 C CA . PHE A 1 85 ? 12.322 -2.309 -19.733 1.00 93.75 85 PHE A CA 1
ATOM 678 C C . PHE A 1 85 ? 13.230 -3.167 -20.621 1.00 93.75 85 PHE A C 1
ATOM 680 O O . PHE A 1 85 ? 14.034 -2.621 -21.383 1.00 93.75 85 PHE A O 1
ATOM 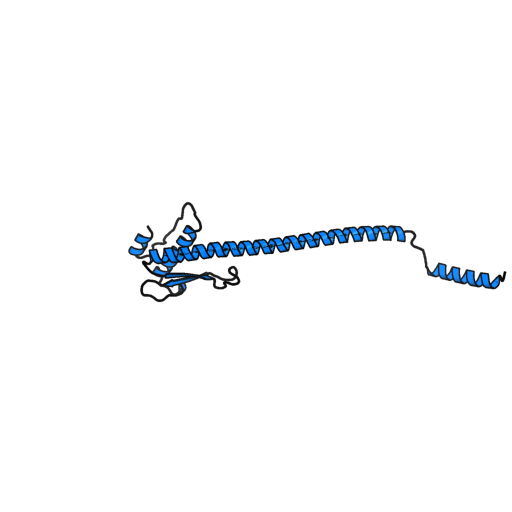687 N N . ALA A 1 86 ? 13.054 -4.493 -20.606 1.00 92.38 86 ALA A N 1
ATOM 688 C CA . ALA A 1 86 ? 13.797 -5.403 -21.474 1.00 92.38 86 ALA A CA 1
ATOM 689 C C . ALA A 1 86 ? 13.566 -5.112 -22.965 1.00 92.38 86 ALA A C 1
ATOM 691 O O . ALA A 1 86 ? 14.515 -5.125 -23.753 1.00 92.38 86 ALA A O 1
ATOM 692 N N . LYS A 1 87 ? 12.328 -4.785 -23.360 1.00 90.12 87 LYS A N 1
ATOM 693 C CA . LYS A 1 87 ? 11.994 -4.415 -24.746 1.00 90.12 87 LYS A CA 1
ATOM 694 C C . LYS A 1 87 ? 12.625 -3.090 -25.170 1.00 90.12 87 LYS A C 1
ATOM 696 O O . LYS A 1 87 ? 13.232 -3.028 -26.236 1.00 90.12 87 LYS A O 1
ATOM 701 N N . LEU A 1 88 ? 12.524 -2.053 -24.338 1.00 88.12 88 LEU A N 1
ATOM 702 C CA . LEU A 1 88 ? 13.070 -0.726 -24.646 1.00 88.12 88 LEU A CA 1
ATOM 703 C C . LEU A 1 88 ? 14.599 -0.762 -24.757 1.00 88.12 88 LEU A C 1
ATOM 705 O O . LEU A 1 88 ? 15.184 -0.272 -25.725 1.00 88.12 88 LEU A O 1
ATOM 709 N N . THR A 1 89 ? 15.257 -1.422 -23.805 1.00 87.38 89 THR A N 1
ATOM 710 C CA . THR A 1 89 ? 16.724 -1.500 -23.759 1.00 87.38 89 THR A CA 1
ATOM 711 C C . THR A 1 89 ? 17.316 -2.568 -24.680 1.00 87.38 89 THR A C 1
ATOM 713 O O . THR A 1 89 ? 18.514 -2.533 -24.945 1.00 87.38 89 THR A O 1
ATOM 716 N N . GLY A 1 90 ? 16.501 -3.479 -25.224 1.00 86.12 90 GLY A N 1
ATOM 717 C CA . GLY A 1 90 ? 16.961 -4.555 -26.106 1.00 86.12 90 GLY A CA 1
ATOM 718 C C . GLY A 1 90 ? 17.697 -5.679 -25.371 1.00 86.12 90 GLY A C 1
ATOM 719 O O . GLY A 1 90 ? 18.681 -6.196 -25.891 1.00 86.12 90 GLY A O 1
ATOM 720 N N . GLY A 1 91 ? 17.238 -6.041 -24.168 1.00 86.06 91 GLY A N 1
ATOM 721 C CA . GLY A 1 91 ? 17.798 -7.135 -23.362 1.00 86.06 91 GLY A CA 1
ATOM 722 C C . GLY A 1 91 ? 18.379 -6.728 -22.005 1.00 86.06 91 GLY A C 1
ATOM 723 O O . GLY A 1 91 ? 19.100 -7.519 -21.403 1.00 86.06 91 GLY A O 1
ATOM 724 N N . GLY A 1 92 ? 18.108 -5.510 -21.529 1.00 90.88 92 GLY A N 1
ATOM 725 C CA . GLY A 1 92 ? 18.378 -5.126 -20.143 1.00 90.88 92 GLY A CA 1
ATOM 726 C C . GLY A 1 92 ? 17.361 -5.715 -19.160 1.00 90.88 92 GLY A C 1
ATOM 727 O O . GLY A 1 92 ? 16.292 -6.175 -19.555 1.00 90.88 92 GLY A O 1
ATOM 728 N N . GLU A 1 93 ? 17.683 -5.666 -17.872 1.00 93.88 93 GLU A N 1
ATOM 729 C CA . GLU A 1 93 ? 16.834 -6.169 -16.786 1.00 93.88 93 GLU A CA 1
ATOM 730 C C . GLU A 1 93 ? 16.439 -5.023 -15.850 1.00 93.88 93 GLU A C 1
ATOM 732 O O . GLU A 1 93 ? 17.265 -4.179 -15.503 1.00 93.88 93 GLU A O 1
ATOM 737 N N . GLY A 1 94 ? 15.166 -4.967 -15.462 1.00 93.88 94 GLY A N 1
ATOM 738 C CA . GLY A 1 94 ? 14.633 -3.956 -14.554 1.00 93.88 94 GLY A CA 1
ATOM 739 C C . GLY A 1 94 ? 13.834 -4.608 -13.431 1.00 93.88 94 GLY A C 1
ATOM 740 O O . GLY A 1 94 ? 12.985 -5.457 -13.696 1.00 93.88 94 GLY A O 1
ATOM 741 N N . ARG A 1 95 ? 14.079 -4.197 -12.183 1.00 94.19 95 ARG A N 1
ATOM 742 C CA . ARG A 1 95 ? 13.391 -4.703 -10.988 1.00 94.19 95 ARG A CA 1
ATOM 743 C C . ARG A 1 95 ? 12.919 -3.556 -10.099 1.00 94.19 95 ARG A C 1
ATOM 745 O O . ARG A 1 95 ? 13.631 -2.573 -9.911 1.00 94.19 95 ARG A O 1
ATOM 752 N N . LEU A 1 96 ? 11.720 -3.709 -9.549 1.00 94.94 96 LEU A N 1
ATOM 753 C CA . LEU A 1 96 ? 11.166 -2.843 -8.512 1.00 94.94 96 LEU A CA 1
ATOM 754 C C . LEU A 1 96 ? 11.235 -3.577 -7.175 1.00 94.94 96 LEU A C 1
ATOM 756 O O . LEU A 1 96 ? 10.889 -4.755 -7.103 1.00 94.94 96 LEU A O 1
ATOM 760 N N . GLU A 1 97 ? 11.648 -2.883 -6.121 1.00 93.62 97 GLU A N 1
ATOM 761 C CA . GLU A 1 97 ? 11.709 -3.437 -4.769 1.00 93.62 97 GLU A CA 1
ATOM 762 C C . GLU A 1 97 ? 11.105 -2.487 -3.749 1.00 93.62 97 GLU A C 1
ATOM 764 O O . GLU A 1 97 ? 11.337 -1.283 -3.781 1.00 93.62 97 GLU A O 1
ATOM 769 N N . LEU A 1 98 ? 10.345 -3.037 -2.805 1.00 94.50 98 LEU A N 1
ATOM 770 C CA . LEU A 1 98 ? 9.880 -2.281 -1.651 1.00 94.50 98 LEU A CA 1
ATOM 771 C C . LEU A 1 98 ? 11.016 -2.182 -0.639 1.00 94.50 98 LEU A C 1
ATOM 773 O O . LEU A 1 98 ? 11.542 -3.202 -0.199 1.00 94.50 98 LEU A O 1
ATOM 777 N N . GLN A 1 99 ? 11.324 -0.968 -0.189 1.00 91.69 99 GLN A N 1
ATOM 778 C CA . GLN A 1 99 ? 12.321 -0.750 0.866 1.00 91.69 99 GLN A CA 1
ATOM 779 C C . GLN A 1 99 ? 11.947 -1.462 2.175 1.00 91.69 99 GLN A C 1
ATOM 781 O O . GLN A 1 99 ? 12.813 -1.844 2.960 1.00 91.69 99 GLN A O 1
ATOM 786 N N . LYS A 1 100 ? 10.641 -1.619 2.426 1.00 90.50 100 LYS A N 1
ATOM 787 C CA . LYS A 1 100 ? 10.085 -2.286 3.607 1.00 90.50 100 LYS A CA 1
ATOM 788 C C . LYS A 1 100 ? 8.950 -3.233 3.199 1.00 90.50 100 LYS A C 1
ATOM 790 O O . LYS A 1 100 ? 7.792 -2.820 3.219 1.00 90.50 100 LYS A O 1
ATOM 795 N N . PRO A 1 101 ? 9.251 -4.498 2.861 1.00 85.38 101 PRO A N 1
ATOM 796 C CA . PRO A 1 101 ? 8.233 -5.474 2.459 1.00 85.38 101 PRO A CA 1
ATOM 797 C C . PRO A 1 101 ? 7.183 -5.749 3.549 1.00 85.38 101 PRO A C 1
ATOM 799 O O . PRO A 1 101 ? 6.010 -5.927 3.245 1.00 85.38 101 PRO A O 1
ATOM 802 N N . GLU A 1 102 ? 7.602 -5.718 4.818 1.00 84.88 102 GLU A N 1
ATOM 803 C CA . GLU A 1 102 ? 6.751 -5.939 6.001 1.00 84.88 102 GLU A CA 1
ATOM 804 C C . GLU A 1 102 ? 5.687 -4.839 6.181 1.00 84.88 102 GLU A C 1
ATOM 806 O O . GLU A 1 102 ? 4.622 -5.066 6.747 1.00 84.88 102 GLU A O 1
ATOM 811 N N . ASN A 1 103 ? 5.991 -3.616 5.730 1.00 86.31 103 ASN A N 1
ATOM 812 C CA . ASN A 1 103 ? 5.108 -2.460 5.843 1.00 86.31 103 ASN A CA 1
ATOM 813 C C . ASN A 1 103 ? 5.250 -1.576 4.591 1.00 86.31 103 ASN A C 1
ATOM 815 O O . ASN A 1 103 ? 5.958 -0.555 4.631 1.00 86.31 103 ASN A O 1
ATOM 819 N N . PRO A 1 104 ? 4.580 -1.960 3.487 1.00 86.50 104 PRO A N 1
ATOM 820 C CA . PRO A 1 104 ? 4.777 -1.354 2.172 1.00 86.50 104 PRO A CA 1
ATOM 821 C C . PRO A 1 104 ? 4.423 0.135 2.120 1.00 86.50 104 PRO A C 1
ATOM 823 O O . PRO A 1 104 ? 4.959 0.863 1.293 1.00 86.50 104 PRO A O 1
ATOM 826 N N . PHE A 1 105 ? 3.559 0.612 3.020 1.00 88.81 105 PHE A N 1
ATOM 827 C CA . PHE A 1 105 ? 3.126 2.011 3.067 1.00 88.81 105 PHE A CA 1
ATOM 828 C C . PHE A 1 105 ? 4.079 2.925 3.856 1.00 88.81 105 PHE A C 1
ATOM 830 O O . PHE A 1 105 ? 3.929 4.143 3.828 1.00 88.81 105 PHE A O 1
ATOM 837 N N . SER A 1 106 ? 5.053 2.358 4.575 1.00 88.25 106 SER A N 1
ATOM 838 C CA . SER A 1 106 ? 5.991 3.097 5.439 1.00 88.25 106 SER A CA 1
ATOM 839 C C . SER A 1 106 ? 7.370 3.348 4.811 1.00 88.25 106 SER A C 1
ATOM 841 O O . SER A 1 106 ? 8.294 3.822 5.487 1.00 88.25 106 SER A O 1
ATOM 843 N N . GLY A 1 107 ? 7.539 2.957 3.548 1.00 88.31 107 GLY A N 1
ATOM 844 C CA . GLY A 1 107 ? 8.785 3.039 2.792 1.00 88.31 107 GLY A CA 1
ATOM 845 C C . GLY A 1 107 ? 8.539 3.435 1.340 1.00 88.31 107 GLY A C 1
ATOM 846 O O . GLY A 1 107 ? 7.400 3.615 0.916 1.00 88.31 107 GLY A O 1
ATOM 847 N N . GLY A 1 108 ? 9.626 3.601 0.591 1.00 90.12 108 GLY A N 1
ATOM 848 C CA . GLY A 1 108 ? 9.580 3.857 -0.843 1.00 90.12 108 GLY A CA 1
ATOM 849 C C . GLY A 1 108 ? 9.708 2.592 -1.689 1.00 90.12 108 GLY A C 1
ATOM 850 O O . GLY A 1 108 ? 9.837 1.473 -1.181 1.00 90.12 108 GLY A O 1
ATOM 851 N N . VAL A 1 109 ? 9.719 2.814 -3.001 1.00 92.06 109 VAL A N 1
ATOM 852 C CA . VAL A 1 109 ? 10.049 1.809 -4.011 1.00 92.06 109 VAL A CA 1
ATOM 853 C C . VAL A 1 109 ? 11.414 2.153 -4.594 1.00 92.06 109 VAL A C 1
ATOM 855 O O . VAL A 1 109 ? 11.617 3.262 -5.091 1.00 92.06 109 VAL A O 1
ATOM 858 N N . ASP A 1 110 ? 12.327 1.194 -4.550 1.00 93.19 110 ASP A N 1
ATOM 859 C CA . ASP A 1 110 ? 13.628 1.274 -5.189 1.00 93.19 110 ASP A CA 1
ATOM 860 C C . ASP A 1 110 ? 13.555 0.694 -6.603 1.00 93.19 110 ASP A C 1
ATOM 862 O O . ASP A 1 110 ? 12.995 -0.377 -6.847 1.00 93.19 110 ASP A O 1
ATOM 866 N N . LEU A 1 111 ? 14.134 1.434 -7.547 1.00 94.69 111 LEU A N 1
ATOM 867 C CA . LEU A 1 111 ? 14.187 1.072 -8.957 1.00 94.69 111 LEU A CA 1
ATOM 868 C C . LEU A 1 111 ? 15.593 0.587 -9.298 1.00 94.69 111 LEU A C 1
ATOM 870 O O . LEU A 1 111 ? 16.532 1.388 -9.342 1.00 94.69 111 LEU A O 1
ATOM 874 N N . TYR A 1 112 ? 15.738 -0.705 -9.567 1.00 94.88 112 TYR A N 1
ATOM 875 C CA . TYR A 1 112 ? 16.988 -1.304 -10.013 1.00 94.88 112 TYR A CA 1
ATOM 876 C C . TYR A 1 112 ? 16.959 -1.566 -11.511 1.00 94.88 112 TYR A C 1
ATOM 878 O O . TYR A 1 112 ? 15.993 -2.102 -12.050 1.00 94.88 112 TYR A O 1
ATOM 886 N N . VAL A 1 113 ? 18.042 -1.198 -12.187 1.00 94.88 113 VAL A N 1
ATOM 887 C CA . VAL A 1 113 ? 18.169 -1.312 -13.639 1.00 94.88 113 VAL A CA 1
ATOM 888 C C . VAL A 1 113 ? 19.533 -1.854 -14.032 1.00 94.88 113 VAL A C 1
ATOM 890 O O . VAL A 1 113 ? 20.566 -1.502 -13.456 1.00 94.88 113 VAL A O 1
ATOM 893 N N . GLN A 1 114 ? 19.530 -2.696 -15.054 1.00 94.12 114 GLN A N 1
ATOM 894 C CA . GLN A 1 114 ? 20.697 -3.267 -15.696 1.00 94.12 114 GLN A CA 1
ATOM 895 C C . GLN A 1 114 ? 20.585 -3.033 -17.202 1.00 94.12 114 GLN A C 1
ATOM 897 O O . GLN A 1 114 ? 19.803 -3.680 -17.892 1.00 94.12 114 GLN A O 1
ATOM 902 N N . PHE A 1 115 ? 21.381 -2.104 -17.723 1.00 90.75 115 PHE A N 1
ATOM 903 C CA . PHE A 1 115 ? 21.483 -1.877 -19.165 1.00 90.75 115 PHE A CA 1
ATOM 904 C C . PHE A 1 115 ? 22.404 -2.923 -19.817 1.00 90.75 115 PHE A C 1
ATOM 906 O O . PHE A 1 115 ? 23.304 -3.436 -19.142 1.00 90.75 115 PHE A O 1
ATOM 913 N N . PRO A 1 116 ? 22.234 -3.229 -21.118 1.00 88.69 116 PRO A N 1
ATOM 914 C CA . PRO A 1 116 ? 23.093 -4.176 -21.826 1.00 88.69 116 PRO A CA 1
ATOM 915 C C . PRO A 1 116 ? 24.585 -3.863 -21.635 1.00 88.69 116 PRO A C 1
ATOM 917 O O . PRO A 1 116 ? 25.041 -2.747 -21.884 1.00 88.69 116 PRO A O 1
ATOM 920 N N . GLY A 1 117 ? 25.349 -4.847 -21.154 1.00 86.75 117 GLY A N 1
ATOM 921 C CA . GLY A 1 117 ? 26.790 -4.711 -20.908 1.00 86.75 117 GLY A CA 1
ATOM 922 C C . GLY A 1 117 ? 27.186 -3.933 -19.644 1.00 86.75 117 GLY A C 1
ATOM 923 O O . GLY A 1 117 ? 28.378 -3.724 -19.423 1.00 86.75 117 GLY A O 1
ATOM 924 N N . LYS A 1 118 ? 26.236 -3.515 -18.795 1.00 88.62 118 LYS A N 1
ATOM 925 C CA . LYS A 1 118 ? 26.501 -2.836 -17.512 1.00 88.62 118 LYS A CA 1
ATOM 926 C C . LYS A 1 118 ? 25.974 -3.657 -16.328 1.00 88.62 118 LYS A C 1
ATOM 928 O O . LYS A 1 118 ? 25.021 -4.406 -16.498 1.00 88.62 118 LYS A O 1
ATOM 933 N N . PRO A 1 119 ? 26.559 -3.515 -15.123 1.00 90.12 119 PRO A N 1
ATOM 934 C CA . PRO A 1 119 ? 26.040 -4.166 -13.922 1.00 90.12 119 PRO A CA 1
ATOM 935 C C . PRO A 1 119 ? 24.757 -3.493 -13.418 1.00 90.12 119 PRO A C 1
ATOM 937 O O . PRO A 1 119 ? 24.578 -2.279 -13.596 1.00 90.12 119 PRO A O 1
ATOM 940 N N . MET A 1 120 ? 23.923 -4.286 -12.738 1.00 92.94 120 MET A N 1
ATOM 941 C CA . MET A 1 120 ? 22.707 -3.836 -12.059 1.00 92.94 120 MET A CA 1
ATOM 942 C C . MET A 1 120 ? 23.027 -2.769 -11.009 1.00 92.94 120 MET A C 1
ATOM 944 O O . MET A 1 120 ? 23.990 -2.887 -10.249 1.00 92.94 120 MET A O 1
ATOM 948 N N . ARG A 1 121 ? 22.228 -1.704 -10.983 1.00 92.94 121 ARG A N 1
ATOM 949 C CA . ARG A 1 121 ? 22.391 -0.577 -10.058 1.00 92.94 121 ARG A CA 1
ATOM 950 C C . ARG A 1 121 ? 21.054 0.083 -9.761 1.00 92.94 121 ARG A C 1
ATOM 952 O O . ARG A 1 121 ? 20.115 -0.038 -10.543 1.00 92.94 121 ARG A O 1
ATOM 959 N N . LEU A 1 122 ? 21.000 0.837 -8.667 1.00 93.88 122 LEU A N 1
ATOM 960 C CA . LEU A 1 122 ? 19.876 1.726 -8.393 1.00 93.88 122 LEU A CA 1
ATOM 961 C C . LEU A 1 122 ? 19.803 2.815 -9.477 1.00 93.88 122 LEU A C 1
ATOM 963 O O . LEU A 1 122 ? 20.842 3.333 -9.898 1.00 93.88 122 LEU A O 1
ATOM 967 N N . VAL A 1 123 ? 18.600 3.207 -9.903 1.00 91.44 123 VAL A N 1
ATOM 968 C CA . VAL A 1 123 ? 18.408 4.197 -10.978 1.00 91.44 123 VAL A CA 1
ATOM 969 C C . VAL A 1 123 ? 19.086 5.535 -10.663 1.00 91.44 123 VAL A C 1
ATOM 971 O O . VAL A 1 123 ? 19.613 6.198 -11.553 1.00 91.44 123 VAL A O 1
ATOM 974 N N . ALA A 1 124 ? 19.172 5.897 -9.378 1.00 87.44 124 ALA A N 1
ATOM 975 C CA . ALA A 1 124 ? 19.878 7.088 -8.908 1.00 87.44 124 ALA A CA 1
ATOM 976 C C . ALA A 1 124 ? 21.390 7.072 -9.220 1.00 87.44 124 ALA A C 1
ATOM 978 O O . ALA A 1 124 ? 22.035 8.113 -9.143 1.00 87.44 124 ALA A O 1
ATOM 979 N N . GLY A 1 125 ? 21.961 5.920 -9.586 1.00 86.94 125 GLY A N 1
ATOM 980 C CA . GLY A 1 125 ? 23.344 5.753 -10.046 1.00 86.94 125 GLY A CA 1
ATOM 981 C C . GLY A 1 125 ? 23.499 5.573 -11.565 1.00 86.94 125 GLY A C 1
ATOM 982 O O . GLY A 1 125 ? 24.610 5.321 -12.035 1.00 86.94 125 GLY A O 1
ATOM 983 N N . ALA A 1 126 ? 22.413 5.656 -12.340 1.00 86.50 126 ALA A N 1
ATOM 984 C CA . ALA A 1 126 ? 22.437 5.577 -13.803 1.00 86.50 126 ALA A CA 1
ATOM 985 C C . ALA A 1 126 ? 22.739 6.947 -14.449 1.00 86.50 126 ALA A C 1
ATOM 987 O O . ALA A 1 126 ? 22.645 7.982 -13.776 1.00 86.50 126 ALA A O 1
ATOM 988 N N . SER A 1 127 ? 23.115 6.965 -15.735 1.00 85.75 127 SER A N 1
ATOM 989 C CA . SER A 1 127 ? 23.313 8.213 -16.499 1.00 85.75 127 SER A CA 1
ATOM 990 C C . SER A 1 127 ? 21.987 8.964 -16.723 1.00 85.75 127 SER A C 1
ATOM 992 O O . SER A 1 127 ? 20.916 8.397 -16.532 1.00 85.75 127 SER A O 1
ATOM 994 N N . GLY A 1 128 ? 22.022 10.237 -17.137 1.00 83.69 128 GLY A N 1
ATOM 995 C CA . GLY A 1 128 ? 20.797 11.025 -17.369 1.00 83.69 128 GLY A CA 1
ATOM 996 C C . GLY A 1 128 ? 19.842 10.402 -18.400 1.00 83.69 128 GLY A C 1
ATOM 997 O O . GLY A 1 128 ? 18.644 10.282 -18.139 1.00 83.69 128 GLY A O 1
ATOM 998 N N . GLY A 1 129 ? 20.375 9.920 -19.528 1.00 82.50 129 GLY A N 1
ATOM 999 C CA . GLY A 1 129 ? 19.577 9.227 -20.547 1.00 82.50 129 GLY A CA 1
ATOM 1000 C C . GLY A 1 129 ? 19.044 7.877 -20.061 1.00 82.50 129 GLY A C 1
ATOM 1001 O O . GLY A 1 129 ? 17.875 7.556 -20.253 1.00 82.50 129 GLY A O 1
ATOM 1002 N N . GLU A 1 130 ? 19.856 7.117 -19.322 1.00 86.38 130 GLU A N 1
ATOM 1003 C CA . GLU A 1 130 ? 19.435 5.847 -18.716 1.00 86.38 130 GLU A CA 1
ATOM 1004 C C . GLU A 1 130 ? 18.325 6.037 -17.674 1.00 86.38 130 GLU A C 1
ATOM 1006 O O . GLU A 1 130 ? 17.364 5.268 -17.639 1.00 86.38 130 GLU A O 1
ATOM 1011 N N . ARG A 1 131 ? 18.417 7.084 -16.846 1.00 88.06 131 ARG A N 1
ATOM 1012 C CA . ARG A 1 131 ? 17.355 7.447 -15.899 1.00 88.06 131 ARG A CA 1
ATOM 1013 C C . ARG A 1 131 ? 16.055 7.772 -16.619 1.00 88.06 131 ARG A C 1
ATOM 1015 O O . ARG A 1 131 ? 15.004 7.339 -16.162 1.00 88.06 131 ARG A O 1
ATOM 1022 N N . SER A 1 132 ? 16.134 8.485 -17.739 1.00 87.56 132 SER A N 1
ATOM 1023 C CA . SER A 1 132 ? 14.963 8.852 -18.541 1.00 87.56 132 SER A CA 1
ATOM 1024 C C . SER A 1 132 ? 14.286 7.609 -19.129 1.00 87.56 132 SER A C 1
ATOM 1026 O O . SER A 1 132 ? 13.083 7.428 -18.959 1.00 87.56 132 SER A O 1
ATOM 1028 N N . VAL A 1 133 ? 15.063 6.679 -19.700 1.00 88.31 133 VAL A N 1
ATOM 1029 C CA . VAL A 1 133 ? 14.546 5.387 -20.195 1.00 88.31 133 VAL A CA 1
ATOM 1030 C C . VAL A 1 133 ? 13.890 4.578 -19.073 1.00 88.31 133 VAL A C 1
ATOM 1032 O O . VAL A 1 133 ? 12.798 4.042 -19.253 1.00 88.31 133 VAL A O 1
ATOM 1035 N N . ALA A 1 134 ? 14.532 4.494 -17.906 1.00 90.69 134 ALA A N 1
ATOM 1036 C CA . ALA A 1 134 ? 13.996 3.769 -16.758 1.00 90.69 134 ALA A CA 1
ATOM 1037 C C . ALA A 1 134 ? 12.697 4.397 -16.222 1.00 90.69 134 ALA A C 1
ATOM 1039 O O . ALA A 1 134 ? 11.755 3.673 -15.903 1.00 90.69 134 ALA A O 1
ATOM 1040 N N . ALA A 1 135 ? 12.621 5.729 -16.166 1.00 89.44 135 ALA A N 1
ATOM 1041 C CA . ALA A 1 135 ? 11.426 6.453 -15.744 1.00 89.44 135 ALA A CA 1
ATOM 1042 C C . ALA A 1 135 ? 10.257 6.238 -16.715 1.00 89.44 135 ALA A C 1
ATOM 1044 O O . ALA A 1 135 ? 9.142 5.957 -16.280 1.00 89.44 135 ALA A O 1
ATOM 1045 N N . ILE A 1 136 ? 10.516 6.293 -18.024 1.00 89.19 136 ILE A N 1
ATOM 1046 C CA . ILE A 1 136 ? 9.497 6.037 -19.046 1.00 89.19 136 ILE A CA 1
ATOM 1047 C C . ILE A 1 136 ? 9.031 4.581 -18.991 1.00 89.19 136 ILE A C 1
ATOM 1049 O O . ILE A 1 136 ? 7.831 4.326 -19.006 1.00 89.19 136 ILE A O 1
ATOM 1053 N N . ALA A 1 137 ? 9.947 3.621 -18.843 1.00 91.62 137 ALA A N 1
ATOM 1054 C CA . ALA A 1 137 ? 9.589 2.214 -18.676 1.00 91.62 137 ALA A CA 1
ATOM 1055 C C . ALA A 1 137 ? 8.687 1.983 -17.449 1.00 91.62 137 ALA A C 1
ATOM 1057 O O . ALA A 1 137 ? 7.725 1.219 -17.529 1.00 91.62 137 ALA A O 1
ATOM 1058 N N . TYR A 1 138 ? 8.970 2.663 -16.333 1.00 92.12 138 TYR A N 1
ATOM 1059 C CA . TYR A 1 138 ? 8.153 2.612 -15.119 1.00 92.12 138 TYR A CA 1
ATOM 1060 C C . TYR A 1 138 ? 6.778 3.258 -15.311 1.00 92.12 138 TYR A C 1
ATOM 1062 O O . TYR A 1 138 ? 5.758 2.738 -14.867 1.00 92.12 138 TYR A O 1
ATOM 1070 N N . LEU A 1 139 ? 6.714 4.373 -16.029 1.00 90.25 139 LEU A N 1
ATOM 1071 C CA . LEU A 1 139 ? 5.444 5.025 -16.305 1.00 90.25 139 LEU A CA 1
ATOM 1072 C C . LEU A 1 139 ? 4.569 4.170 -17.234 1.00 90.25 139 LEU A C 1
ATOM 1074 O O . LEU A 1 139 ? 3.385 3.971 -16.963 1.00 90.25 139 LEU A O 1
ATOM 1078 N N . LEU A 1 140 ? 5.160 3.587 -18.279 1.00 89.31 140 LEU A N 1
ATOM 1079 C CA . LEU A 1 140 ? 4.473 2.667 -19.185 1.00 89.31 140 LEU A CA 1
ATOM 1080 C C . LEU A 1 140 ? 4.006 1.388 -18.471 1.00 89.31 140 LEU A C 1
ATOM 1082 O O . LEU A 1 140 ? 2.955 0.845 -18.819 1.00 89.31 140 LEU A O 1
ATOM 1086 N N . SER A 1 141 ? 4.736 0.898 -17.461 1.00 92.25 141 SER A N 1
ATOM 1087 C CA . SER A 1 141 ? 4.292 -0.259 -16.674 1.00 92.25 141 SER A CA 1
ATOM 1088 C C . SER A 1 141 ? 3.082 0.060 -15.801 1.00 92.25 141 SER A C 1
ATOM 1090 O O . SER A 1 141 ? 2.158 -0.755 -15.733 1.00 92.25 141 SER A O 1
ATOM 1092 N N . ILE A 1 142 ? 3.032 1.264 -15.222 1.00 91.25 142 ILE A N 1
ATOM 1093 C CA . ILE A 1 142 ? 1.847 1.772 -14.523 1.00 91.25 142 ILE A CA 1
ATOM 1094 C C . ILE A 1 142 ? 0.681 1.947 -15.497 1.00 91.25 142 ILE A C 1
ATOM 1096 O O . ILE A 1 142 ? -0.424 1.520 -15.188 1.00 91.25 142 ILE A O 1
ATOM 1100 N N . GLN A 1 143 ? 0.903 2.521 -16.679 1.00 88.94 143 GLN A N 1
ATOM 1101 C CA . GLN A 1 143 ? -0.136 2.684 -17.704 1.00 88.94 143 GLN A CA 1
ATOM 1102 C C . GLN A 1 143 ? -0.699 1.342 -18.187 1.00 88.94 143 GLN A C 1
ATOM 1104 O O . GLN A 1 143 ? -1.886 1.217 -18.479 1.00 88.94 143 GLN A O 1
ATOM 1109 N N . LYS A 1 144 ? 0.139 0.310 -18.292 1.00 87.44 144 LYS A N 1
ATOM 1110 C CA . LYS A 1 144 ? -0.335 -1.017 -18.687 1.00 87.44 144 LYS A CA 1
ATOM 1111 C C . LYS A 1 144 ? -1.284 -1.618 -17.645 1.00 87.44 144 LYS A C 1
ATOM 1113 O O . LYS A 1 144 ? -2.218 -2.325 -18.022 1.00 87.44 144 LYS A O 1
ATOM 1118 N N . PHE A 1 145 ? -1.060 -1.304 -16.370 1.00 87.94 145 PHE A N 1
ATOM 1119 C CA . PHE A 1 145 ? -1.954 -1.659 -15.270 1.00 87.94 145 PHE A CA 1
ATOM 1120 C C . PHE A 1 145 ? -3.210 -0.762 -15.240 1.00 87.94 145 PHE A C 1
ATOM 1122 O O . PHE A 1 145 ? -4.340 -1.250 -15.261 1.00 87.94 145 PHE A O 1
ATOM 1129 N N . LEU A 1 146 ? -3.028 0.560 -15.261 1.00 84.38 146 LEU A N 1
ATOM 1130 C CA . LEU A 1 146 ? -4.094 1.562 -15.259 1.00 84.38 146 LEU A CA 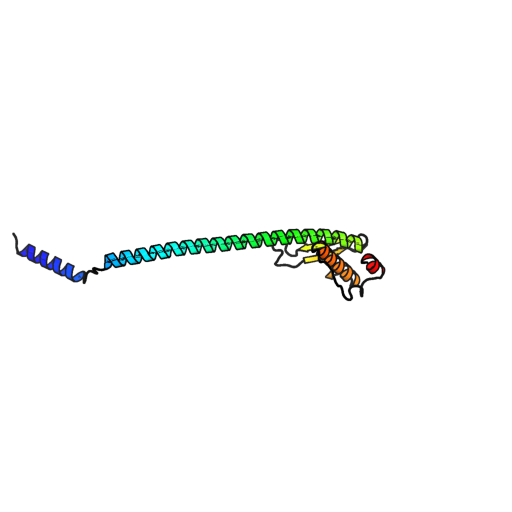1
ATOM 1131 C C . LEU A 1 146 ? -4.471 1.952 -16.687 1.00 84.38 146 LEU A C 1
ATOM 1133 O O . LEU A 1 146 ? -3.851 2.820 -17.286 1.00 84.38 146 LEU A O 1
ATOM 1137 N N . LYS A 1 147 ? -5.539 1.363 -17.224 1.00 78.56 147 LYS A N 1
ATOM 1138 C CA . LYS A 1 147 ? -6.019 1.679 -18.578 1.00 78.56 147 LYS A CA 1
ATOM 1139 C C . LYS A 1 147 ? -6.686 3.061 -18.637 1.00 78.56 147 LYS A C 1
ATOM 1141 O O . LYS A 1 147 ? -7.910 3.151 -18.566 1.00 78.56 147 LYS A O 1
ATOM 1146 N N . ALA A 1 148 ? -5.909 4.136 -18.778 1.00 80.75 148 ALA A N 1
ATOM 1147 C CA . ALA A 1 148 ? -6.459 5.453 -19.101 1.00 80.75 148 ALA A CA 1
ATOM 1148 C C . ALA A 1 148 ? -6.611 5.638 -20.628 1.00 80.75 148 ALA A C 1
ATOM 1150 O O . ALA A 1 148 ? -5.827 5.077 -21.398 1.00 80.75 148 ALA A O 1
ATOM 1151 N N . PRO A 1 149 ? -7.612 6.415 -21.087 1.00 79.62 149 PRO A N 1
ATOM 1152 C CA . PRO A 1 149 ? -7.908 6.574 -22.513 1.00 79.62 149 PRO A CA 1
ATOM 1153 C C . PRO A 1 149 ? -6.857 7.384 -23.286 1.00 79.62 149 PRO A C 1
ATOM 1155 O O . PRO A 1 149 ? -6.731 7.204 -24.493 1.00 79.62 149 PRO A O 1
ATOM 1158 N N . PHE A 1 150 ? -6.113 8.273 -22.624 1.00 80.81 150 PHE A N 1
ATOM 1159 C CA . PHE A 1 150 ? -5.024 9.033 -23.236 1.00 80.81 150 PHE A CA 1
ATOM 1160 C C . PHE A 1 150 ? -3.987 9.441 -22.185 1.00 80.81 150 PHE A C 1
ATOM 1162 O O . PHE A 1 150 ? -4.309 9.589 -21.006 1.00 80.81 150 PHE A O 1
ATOM 1169 N N . TYR A 1 151 ? -2.753 9.646 -22.643 1.00 78.00 151 TYR A N 1
ATOM 1170 C CA . TYR A 1 151 ? -1.640 10.182 -21.865 1.00 78.00 151 TYR A CA 1
ATOM 1171 C C . TYR A 1 151 ? -0.971 11.277 -22.687 1.00 78.00 151 TYR A C 1
ATOM 1173 O O . TYR A 1 151 ? -0.782 11.113 -23.891 1.00 78.00 151 TYR A O 1
ATOM 1181 N N . LEU A 1 152 ? -0.638 12.388 -22.038 1.00 81.50 152 LEU A N 1
ATOM 1182 C CA . LEU A 1 152 ? 0.106 13.486 -22.638 1.00 81.50 152 LEU A CA 1
ATOM 1183 C C . LEU A 1 152 ? 1.441 13.593 -21.910 1.00 81.50 152 LEU A C 1
ATOM 1185 O O . LEU A 1 152 ? 1.467 13.752 -20.690 1.00 81.50 152 LEU A O 1
ATOM 1189 N N . PHE A 1 153 ? 2.524 13.495 -22.668 1.00 78.06 153 PHE A N 1
ATOM 1190 C CA . PHE A 1 153 ? 3.880 13.679 -22.179 1.00 78.06 153 PHE A CA 1
ATOM 1191 C C . PHE A 1 153 ? 4.458 14.932 -22.814 1.00 78.06 153 PHE A C 1
ATOM 1193 O O . PHE A 1 153 ? 4.298 15.128 -24.016 1.00 78.06 153 PHE A O 1
ATOM 1200 N N . ASP A 1 154 ? 5.116 15.753 -22.007 1.00 80.38 154 ASP A N 1
ATOM 1201 C CA . ASP A 1 154 ? 5.798 16.957 -22.466 1.00 80.38 154 ASP A CA 1
ATOM 1202 C C . ASP A 1 154 ? 7.305 16.796 -22.243 1.00 80.38 154 ASP A C 1
ATOM 1204 O O . ASP A 1 154 ? 7.716 16.288 -21.197 1.00 80.38 154 ASP A O 1
ATOM 1208 N N . GLU A 1 155 ? 8.104 17.158 -23.249 1.00 73.81 155 GLU A N 1
ATOM 1209 C CA . GLU A 1 155 ? 9.582 17.137 -23.250 1.00 73.81 155 GLU A CA 1
ATOM 1210 C C . GLU A 1 155 ? 10.263 15.831 -22.770 1.00 73.81 155 GLU A C 1
ATOM 1212 O O . GLU A 1 155 ? 11.401 15.837 -22.290 1.00 73.81 155 GLU A O 1
ATOM 1217 N N . ILE A 1 156 ? 9.601 14.676 -22.894 1.00 70.31 156 ILE A N 1
ATOM 1218 C CA . ILE A 1 156 ? 10.159 13.404 -22.403 1.00 70.31 156 ILE A CA 1
ATOM 1219 C C . ILE A 1 156 ? 11.343 12.890 -23.231 1.00 70.31 156 ILE A C 1
ATOM 1221 O O . ILE A 1 156 ? 12.137 12.107 -22.718 1.00 70.31 156 ILE A O 1
ATOM 1225 N N . ASP A 1 157 ? 11.476 13.328 -24.481 1.00 65.69 157 ASP A N 1
ATOM 1226 C CA . ASP A 1 157 ? 12.467 12.895 -25.469 1.00 65.69 157 ASP A CA 1
ATOM 1227 C C . ASP A 1 157 ? 13.768 13.712 -25.455 1.00 65.69 157 ASP A C 1
ATOM 1229 O O . ASP A 1 157 ? 14.763 13.274 -26.026 1.00 65.69 157 ASP A O 1
ATOM 1233 N N . ALA A 1 158 ? 13.823 14.833 -24.726 1.00 67.69 158 ALA A N 1
ATOM 1234 C CA . ALA A 1 158 ? 14.978 15.740 -24.711 1.00 67.69 158 ALA A CA 1
ATOM 1235 C C . ALA A 1 158 ? 16.306 15.088 -24.260 1.00 67.69 158 ALA A C 1
ATOM 1237 O O . ALA A 1 158 ? 17.385 15.602 -24.553 1.00 67.69 158 ALA A O 1
ATOM 1238 N N . HIS A 1 159 ? 16.236 13.963 -23.540 1.00 62.88 159 HIS A N 1
ATOM 1239 C CA . HIS A 1 159 ? 17.393 13.210 -23.037 1.00 62.88 159 HIS A CA 1
ATOM 1240 C C . HIS A 1 159 ? 17.484 11.780 -23.604 1.00 62.88 159 HIS A C 1
ATOM 1242 O O . HIS A 1 159 ? 18.268 10.969 -23.100 1.00 62.88 159 HIS A O 1
ATOM 1248 N N . LEU A 1 160 ? 16.667 11.447 -24.607 1.00 64.56 160 LEU A N 1
ATOM 1249 C CA . LEU A 1 160 ? 16.654 10.147 -25.275 1.00 64.56 160 LEU A CA 1
ATOM 1250 C C . LEU A 1 160 ? 17.405 10.226 -26.606 1.00 64.56 160 LEU A C 1
ATOM 1252 O O . LEU A 1 160 ? 17.145 11.101 -27.422 1.00 64.56 160 LEU A O 1
ATOM 1256 N N . ASP A 1 161 ? 18.292 9.264 -26.854 1.00 66.31 161 ASP A N 1
ATOM 1257 C CA . ASP A 1 161 ? 18.903 9.096 -28.176 1.00 66.31 161 ASP A CA 1
ATOM 1258 C C . ASP A 1 161 ? 17.847 8.673 -29.220 1.00 66.31 161 ASP A C 1
ATOM 1260 O O . ASP A 1 161 ? 16.930 7.908 -28.899 1.00 66.31 161 ASP A O 1
ATOM 1264 N N . ASP A 1 162 ? 18.028 9.075 -30.485 1.00 63.72 162 ASP A N 1
ATOM 1265 C CA . ASP A 1 162 ? 17.102 8.826 -31.610 1.00 63.72 162 ASP A CA 1
ATOM 1266 C C . ASP A 1 162 ? 16.630 7.361 -31.723 1.00 63.72 162 ASP A C 1
ATOM 1268 O O . ASP A 1 162 ? 15.473 7.076 -32.038 1.00 63.72 162 ASP A O 1
ATOM 1272 N N . LEU A 1 163 ? 17.514 6.402 -31.419 1.00 62.19 163 LEU A N 1
ATOM 1273 C CA . LEU A 1 163 ? 17.211 4.965 -31.441 1.00 62.19 163 LEU A CA 1
ATOM 1274 C C . LEU A 1 163 ? 16.213 4.535 -30.360 1.00 62.19 163 LEU A C 1
ATOM 1276 O O . LEU A 1 163 ? 15.471 3.574 -30.558 1.00 62.19 163 LEU A O 1
ATOM 1280 N N . ASN A 1 164 ? 16.215 5.204 -29.208 1.00 62.09 164 ASN A N 1
ATOM 1281 C CA . ASN A 1 164 ? 15.287 4.918 -28.119 1.00 62.09 164 ASN A CA 1
ATOM 1282 C C . ASN A 1 164 ? 13.949 5.633 -28.338 1.00 62.09 164 ASN A C 1
ATOM 1284 O O . ASN A 1 164 ? 12.915 5.053 -28.016 1.00 62.09 164 ASN A O 1
ATOM 1288 N N . VAL A 1 165 ? 13.950 6.820 -28.958 1.00 65.75 165 VAL A N 1
ATOM 1289 C CA . VAL A 1 165 ? 12.725 7.516 -29.396 1.00 65.75 165 VAL A CA 1
ATOM 1290 C C . VAL A 1 165 ? 11.942 6.658 -30.399 1.00 65.75 165 VAL A C 1
ATOM 1292 O O . VAL A 1 165 ? 10.744 6.448 -30.235 1.00 65.75 165 VAL A O 1
ATOM 1295 N N . LEU A 1 166 ? 12.629 6.054 -31.374 1.00 63.91 166 LEU A N 1
ATOM 1296 C CA . LEU A 1 166 ? 12.022 5.147 -32.361 1.00 63.91 166 LEU A CA 1
ATOM 1297 C C . LEU A 1 166 ? 11.396 3.878 -31.762 1.00 63.91 166 LEU A C 1
ATOM 1299 O O . LEU A 1 166 ? 10.514 3.295 -32.379 1.00 63.91 166 LEU A O 1
ATOM 1303 N N . LYS A 1 167 ? 11.853 3.426 -30.588 1.00 65.62 167 LYS A N 1
ATOM 1304 C CA . LYS A 1 167 ? 11.279 2.265 -29.884 1.00 65.62 167 LYS A CA 1
ATOM 1305 C C . LYS A 1 167 ? 10.086 2.626 -28.994 1.00 65.62 167 LYS A C 1
ATOM 1307 O O . LYS A 1 167 ? 9.418 1.717 -28.502 1.00 65.62 167 LYS A O 1
ATOM 1312 N N . LEU A 1 168 ? 9.888 3.916 -28.723 1.00 63.25 168 LEU A N 1
ATOM 1313 C CA . LEU A 1 168 ? 8.781 4.442 -27.922 1.00 63.25 168 LEU A CA 1
ATOM 1314 C C . LEU A 1 168 ? 7.540 4.748 -28.771 1.00 63.25 168 LEU A C 1
ATOM 1316 O O . LEU A 1 168 ? 6.434 4.676 -28.236 1.00 63.25 168 LEU A O 1
ATOM 1320 N N . ALA A 1 169 ? 7.737 5.091 -30.049 1.00 57.53 169 ALA A N 1
ATOM 1321 C CA . ALA A 1 169 ? 6.684 5.310 -31.045 1.00 57.53 169 ALA A CA 1
ATOM 1322 C C . ALA A 1 169 ? 6.062 3.991 -31.535 1.00 57.53 169 ALA A C 1
ATOM 1324 O O . ALA A 1 169 ? 4.828 3.981 -31.749 1.00 57.53 169 ALA A O 1
#

Sequence (169 aa):
INLDLVEITLSSIKAEKSSLGAINQLAESQYAEIVGNFKQMSVRLNELEEEKNSILKFIEEVEKEKQEHFMKAFNEVCENFSTIFAKLTGGGEGRLELQKPENPFSGGVDLYVQFPGKPMRLVAGASGGERSVAAIAYLLSIQKFLKAPFYLFDEIDAHLDDLNVLKLA

Mean predicted aligned error: 10.77 Å

Radius of gyration: 40.14 Å; Cα contacts (8 Å, |Δi|>4): 119; chains: 1; bounding box: 73×25×119 Å